Protein AF-A0A846CHJ7-F1 (afdb_monomer)

Radius of gyration: 26.55 Å; Cα contacts (8 Å, |Δi|>4): 164; chains: 1; bounding box: 57×26×70 Å

pLDDT: mean 85.43, std 15.68, range [28.12, 97.69]

Mean predicted aligned error: 9.64 Å

Nearest PDB structures (foldseek):
  6ph4-assembly1_A  TM=7.220E-01  e=1.007E-02  Brucella melitensis bv. 1 str. 16M
  8a6x-assembly1_B  TM=8.444E-01  e=8.402E-02  Pseudomonas putida KT2440
  9bkv-assembly1_B  TM=4.595E-01  e=1.614E-02  Escherichia coli
  5odn-assembly1_F  TM=4.147E-01  e=4.357E+00  Salinibacter ruber DSM 13855
  3pgz-assembly1_A  TM=2.611E-01  e=4.902E+00  Bartonella henselae

Structure (mmCIF, N/CA/C/O backbone):
data_AF-A0A846CHJ7-F1
#
_entry.id   AF-A0A846CHJ7-F1
#
loop_
_atom_site.group_PDB
_atom_site.id
_atom_site.type_symbol
_atom_site.label_atom_id
_atom_site.label_alt_id
_atom_site.label_comp_id
_atom_site.label_asym_id
_atom_site.label_entity_id
_atom_site.label_seq_id
_atom_site.pdbx_PDB_ins_code
_atom_site.Cartn_x
_atom_site.Cartn_y
_atom_site.Cartn_z
_atom_site.occupancy
_atom_site.B_iso_or_equiv
_atom_site.auth_seq_id
_atom_site.auth_comp_id
_atom_site.auth_asym_id
_atom_site.auth_atom_id
_atom_site.pdbx_PDB_model_num
ATOM 1 N N . MET A 1 1 ? 3.031 1.465 -30.088 1.00 33.47 1 MET A N 1
ATOM 2 C CA . MET A 1 1 ? 3.597 2.520 -29.227 1.00 33.47 1 MET A CA 1
ATOM 3 C C . MET A 1 1 ? 3.861 3.735 -30.107 1.00 33.47 1 MET A C 1
ATOM 5 O O . MET A 1 1 ? 4.580 3.593 -31.082 1.00 33.47 1 MET A O 1
ATOM 9 N N . VAL A 1 2 ? 3.220 4.880 -29.858 1.00 28.12 2 VAL A N 1
ATOM 10 C CA . VAL A 1 2 ? 3.661 6.166 -30.430 1.00 28.12 2 VAL A CA 1
ATOM 11 C C . VAL A 1 2 ? 4.169 6.960 -29.240 1.00 28.12 2 VAL A C 1
ATOM 13 O O . VAL A 1 2 ? 3.416 7.703 -28.617 1.00 28.12 2 VAL A O 1
ATOM 16 N N . ALA A 1 3 ? 5.419 6.705 -28.857 1.00 39.12 3 ALA A N 1
ATOM 17 C CA . ALA A 1 3 ? 6.129 7.616 -27.980 1.00 39.12 3 ALA A CA 1
ATOM 18 C C . ALA A 1 3 ? 6.282 8.916 -28.779 1.00 39.12 3 ALA A C 1
ATOM 20 O O . ALA A 1 3 ? 6.971 8.959 -29.798 1.00 39.12 3 ALA A O 1
ATOM 21 N N . ARG A 1 4 ? 5.533 9.954 -28.395 1.00 38.09 4 ARG A N 1
ATOM 22 C CA . ARG A 1 4 ? 5.823 11.318 -28.848 1.00 38.09 4 ARG A CA 1
ATOM 23 C C . ARG A 1 4 ? 7.272 11.578 -28.453 1.00 38.09 4 ARG A C 1
ATOM 25 O O . ARG A 1 4 ? 7.595 11.347 -27.295 1.00 38.09 4 ARG A O 1
ATOM 32 N N . SER A 1 5 ? 8.105 12.000 -29.404 1.00 41.41 5 SER A N 1
ATOM 33 C CA . SER A 1 5 ? 9.523 12.280 -29.183 1.00 41.41 5 SER A CA 1
ATOM 34 C C . SER A 1 5 ? 9.683 13.243 -28.008 1.00 41.41 5 SER A C 1
ATOM 36 O O . SER A 1 5 ? 9.498 14.452 -28.147 1.00 41.41 5 SER A O 1
ATOM 38 N N . GLN A 1 6 ? 9.969 12.697 -26.835 1.00 51.44 6 GLN A N 1
ATOM 39 C CA . GLN A 1 6 ? 10.635 13.445 -25.793 1.00 51.44 6 GLN A CA 1
ATOM 40 C C . GLN A 1 6 ? 12.069 13.586 -26.310 1.00 51.44 6 GLN A C 1
ATOM 42 O O . GLN A 1 6 ? 12.654 12.602 -26.759 1.00 51.44 6 GLN A O 1
ATOM 47 N N . GLU A 1 7 ? 12.582 14.809 -26.409 1.00 54.00 7 GLU A N 1
ATOM 48 C CA . GLU A 1 7 ? 13.978 15.021 -26.792 1.00 54.00 7 GLU A CA 1
ATOM 49 C C . GLU A 1 7 ? 14.840 14.421 -25.676 1.00 54.00 7 GLU A C 1
ATOM 51 O O . GLU A 1 7 ? 14.955 14.998 -24.599 1.00 54.00 7 GLU A O 1
ATOM 56 N N . PHE A 1 8 ? 15.361 13.214 -25.894 1.00 59.03 8 PHE A N 1
ATOM 57 C CA . PHE A 1 8 ? 16.238 12.549 -24.938 1.00 59.03 8 PHE A CA 1
ATOM 58 C C . PHE A 1 8 ? 17.612 13.214 -25.023 1.00 59.03 8 PHE A C 1
ATOM 60 O O . PHE A 1 8 ? 18.335 13.032 -26.005 1.00 59.03 8 PHE A O 1
ATOM 67 N N . ALA A 1 9 ? 17.964 14.019 -24.020 1.00 62.69 9 ALA A N 1
ATOM 68 C CA . ALA A 1 9 ? 19.308 14.568 -23.912 1.00 62.69 9 ALA A CA 1
ATOM 69 C C . ALA A 1 9 ? 20.303 13.434 -23.626 1.00 62.69 9 ALA A C 1
ATOM 71 O O . ALA A 1 9 ? 19.981 12.474 -22.927 1.00 62.69 9 ALA A O 1
ATOM 72 N N . VAL A 1 10 ? 21.507 13.522 -24.192 1.00 65.31 10 VAL A N 1
ATOM 73 C CA . VAL A 1 10 ? 22.574 12.526 -24.006 1.00 65.31 10 VAL A CA 1
ATOM 74 C C . VAL A 1 10 ? 23.000 12.470 -22.535 1.00 65.31 10 VAL A C 1
ATOM 76 O O . VAL A 1 10 ? 23.350 13.499 -21.959 1.00 65.31 10 VAL A O 1
ATOM 79 N N . GLY A 1 11 ? 23.043 11.267 -21.952 1.00 67.88 11 GLY A N 1
ATOM 80 C CA . GLY A 1 11 ? 23.532 11.029 -20.591 1.00 67.88 11 GLY A CA 1
ATOM 81 C C . GLY A 1 11 ? 22.480 11.167 -19.487 1.00 67.88 11 GLY A C 1
ATOM 82 O O . GLY A 1 11 ? 22.849 11.189 -18.313 1.00 67.88 11 GLY A O 1
ATOM 83 N N . GLU A 1 12 ? 21.195 11.255 -19.833 1.00 75.50 12 GLU A N 1
ATOM 84 C CA . GLU A 1 12 ? 20.106 11.284 -18.856 1.00 75.50 12 GLU A CA 1
ATOM 85 C C . GLU A 1 12 ? 19.531 9.883 -18.612 1.00 75.50 12 GLU A C 1
ATOM 87 O O . GLU A 1 12 ? 19.303 9.109 -19.545 1.00 75.50 12 GLU A O 1
ATOM 92 N N . ASN A 1 13 ? 19.271 9.581 -17.337 1.00 82.00 13 ASN A N 1
ATOM 93 C CA . ASN A 1 13 ? 18.447 8.443 -16.946 1.00 82.00 13 ASN A CA 1
ATOM 94 C C . ASN A 1 13 ? 16.978 8.837 -17.082 1.00 82.00 13 ASN A C 1
ATOM 96 O O . ASN A 1 13 ? 16.571 9.901 -16.608 1.00 82.00 13 ASN A O 1
ATOM 100 N N . PHE A 1 14 ? 16.174 7.953 -17.650 1.00 82.88 14 PHE A N 1
ATOM 101 C CA . PHE A 1 14 ? 14.733 8.110 -17.708 1.00 82.88 14 PHE A CA 1
ATOM 102 C C . PHE A 1 14 ? 14.047 6.843 -17.233 1.00 82.88 14 PHE A C 1
ATOM 104 O O . PHE A 1 14 ? 14.464 5.724 -17.511 1.00 82.88 14 PHE A O 1
ATOM 111 N N . GLU A 1 15 ? 12.978 7.058 -16.483 1.00 88.88 15 GLU A N 1
ATOM 112 C CA . GLU A 1 15 ? 12.138 6.011 -15.937 1.00 88.88 15 GLU A CA 1
ATOM 113 C C . GLU A 1 15 ? 10.721 6.265 -16.427 1.00 88.88 15 GLU A C 1
ATOM 115 O O . GLU A 1 15 ? 10.124 7.302 -16.118 1.00 88.88 15 GLU A O 1
ATOM 120 N N . ILE A 1 16 ? 10.193 5.346 -17.231 1.00 89.44 16 ILE A N 1
ATOM 121 C CA . ILE A 1 16 ? 8.878 5.507 -17.846 1.00 89.44 16 ILE A CA 1
ATOM 122 C C . ILE A 1 16 ? 8.022 4.294 -17.511 1.00 89.44 16 ILE A C 1
ATOM 124 O O . ILE A 1 16 ? 8.387 3.157 -17.791 1.00 89.44 16 ILE A O 1
ATOM 128 N N . GLU A 1 17 ? 6.842 4.547 -16.949 1.00 94.12 17 GLU A N 1
ATOM 129 C CA . GLU A 1 17 ? 5.779 3.549 -16.889 1.00 94.12 17 GLU A CA 1
ATOM 130 C C . GLU A 1 17 ? 4.792 3.777 -18.033 1.00 94.12 17 GLU A C 1
ATOM 132 O O . GLU A 1 17 ? 4.291 4.885 -18.244 1.00 94.12 17 GLU A O 1
ATOM 137 N N . TYR A 1 18 ? 4.479 2.723 -18.775 1.00 92.50 18 TYR A N 1
ATOM 138 C CA . TYR A 1 18 ? 3.566 2.796 -19.907 1.00 92.50 18 TYR A CA 1
ATOM 139 C C . TYR A 1 18 ? 2.803 1.485 -20.084 1.00 92.50 18 TYR A C 1
ATOM 141 O O . TYR A 1 18 ? 3.004 0.514 -19.358 1.00 92.50 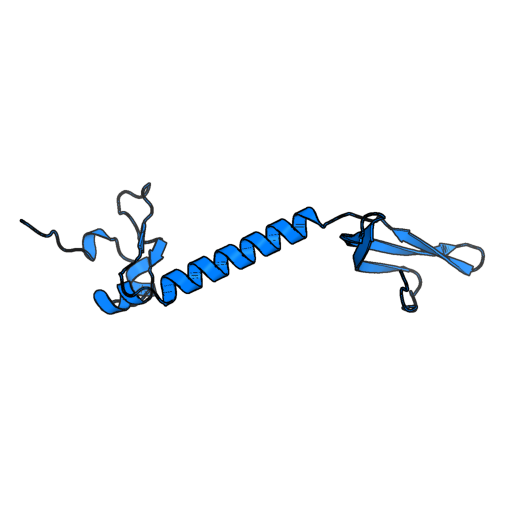18 TYR A O 1
ATOM 149 N N . ARG A 1 19 ? 1.859 1.463 -21.030 1.00 94.56 19 ARG A N 1
ATOM 150 C CA . ARG A 1 19 ? 1.044 0.278 -21.309 1.00 94.56 19 ARG A CA 1
ATOM 151 C C . ARG A 1 19 ? 1.265 -0.245 -22.716 1.00 94.56 19 ARG A C 1
ATOM 153 O O . ARG A 1 19 ? 1.186 0.514 -23.685 1.00 94.56 19 ARG A O 1
ATOM 160 N N . ILE A 1 20 ? 1.455 -1.555 -22.819 1.00 95.12 20 ILE A N 1
ATOM 161 C CA . ILE A 1 20 ? 1.499 -2.297 -24.080 1.00 95.12 20 ILE A CA 1
ATOM 162 C C . ILE A 1 20 ? 0.243 -3.157 -24.177 1.00 95.12 20 ILE A C 1
ATOM 164 O O . ILE A 1 20 ? -0.225 -3.710 -23.184 1.00 95.12 20 ILE A O 1
ATOM 168 N N . GLN A 1 21 ? -0.317 -3.251 -25.380 1.00 96.25 21 GLN A N 1
ATOM 169 C CA . GLN A 1 21 ? -1.400 -4.177 -25.674 1.00 96.25 21 GLN A CA 1
ATOM 170 C C . GLN A 1 21 ? -0.832 -5.438 -26.339 1.00 96.25 21 GLN A C 1
ATOM 172 O O . GLN A 1 21 ? -0.121 -5.326 -27.339 1.00 96.25 21 GLN A O 1
ATOM 177 N N . ASP A 1 22 ? -1.137 -6.616 -25.791 1.00 94.81 22 ASP A N 1
ATOM 178 C CA . ASP A 1 22 ? -0.734 -7.902 -26.371 1.00 94.81 22 ASP A CA 1
ATOM 179 C C . ASP A 1 22 ? -1.581 -8.282 -27.606 1.00 94.81 22 ASP A C 1
ATOM 181 O O . ASP A 1 22 ? -2.534 -7.595 -27.990 1.00 94.81 22 ASP A O 1
ATOM 185 N N . ALA A 1 23 ? -1.248 -9.411 -28.240 1.00 96.25 23 ALA A N 1
ATOM 186 C CA . ALA A 1 23 ? -1.976 -9.917 -29.405 1.00 96.25 23 ALA A CA 1
ATOM 187 C C . ALA A 1 23 ? -3.444 -10.286 -29.099 1.00 96.25 23 ALA A C 1
ATOM 189 O O . ALA A 1 23 ? -4.282 -10.294 -30.002 1.00 96.25 23 ALA A O 1
ATOM 190 N N . GLN A 1 24 ? -3.765 -10.578 -27.837 1.00 97.12 24 GLN A N 1
ATOM 191 C CA . GLN A 1 24 ? -5.106 -10.893 -27.345 1.00 97.12 24 GLN A CA 1
ATOM 192 C C . GLN A 1 24 ? -5.894 -9.644 -26.918 1.00 97.12 24 GLN A C 1
ATOM 194 O O . GLN A 1 24 ? -7.046 -9.769 -26.506 1.00 97.12 24 GLN A O 1
ATOM 199 N N . ARG A 1 25 ? -5.326 -8.443 -27.086 1.00 95.62 25 ARG A N 1
ATOM 200 C CA . ARG A 1 25 ? -5.883 -7.144 -26.678 1.00 95.62 25 ARG A CA 1
ATOM 201 C C . ARG A 1 25 ? -5.905 -6.888 -25.170 1.00 95.62 25 ARG A C 1
ATOM 203 O O . ARG A 1 25 ? -6.512 -5.892 -24.760 1.00 95.62 25 ARG A O 1
ATOM 210 N N . ASN A 1 26 ? -5.221 -7.692 -24.362 1.00 95.81 26 ASN A N 1
ATOM 211 C CA . ASN A 1 26 ? -5.024 -7.363 -22.953 1.00 95.81 26 ASN A CA 1
ATOM 212 C C . ASN A 1 26 ? -3.960 -6.283 -22.822 1.00 95.81 26 ASN A C 1
ATOM 214 O O . ASN A 1 26 ? -3.050 -6.173 -23.643 1.00 95.81 26 ASN A O 1
ATOM 218 N N . TRP A 1 27 ? -4.096 -5.475 -21.782 1.00 96.19 27 TRP A N 1
ATOM 219 C CA . TRP A 1 27 ? -3.149 -4.419 -21.493 1.00 96.19 27 TRP A CA 1
ATOM 220 C C . TRP A 1 27 ? -2.237 -4.818 -20.351 1.00 96.19 27 TRP A C 1
ATOM 222 O O . TRP A 1 27 ? -2.719 -5.196 -19.287 1.00 96.19 27 TRP A O 1
ATOM 232 N N . HIS A 1 28 ? -0.949 -4.617 -20.572 1.00 96.50 28 HIS A N 1
ATOM 233 C CA . HIS A 1 28 ? 0.113 -4.894 -19.623 1.00 96.50 28 HIS A CA 1
ATOM 234 C C . HIS A 1 28 ? 0.840 -3.596 -19.305 1.00 96.50 28 HIS A C 1
ATOM 236 O O . HIS A 1 28 ? 1.046 -2.760 -20.192 1.00 96.50 28 HIS A O 1
ATOM 242 N N . TRP A 1 29 ? 1.174 -3.403 -18.039 1.00 97.44 29 TRP A N 1
ATOM 243 C CA . TRP A 1 29 ? 1.998 -2.298 -17.586 1.00 97.44 29 TRP A CA 1
ATOM 244 C C . TRP A 1 29 ? 3.465 -2.674 -17.705 1.00 97.44 29 TRP A C 1
ATOM 246 O O . TRP A 1 29 ? 3.874 -3.730 -17.239 1.00 97.44 29 TRP A O 1
ATOM 256 N N . PHE A 1 30 ? 4.249 -1.771 -18.271 1.00 96.44 30 PHE A N 1
ATOM 257 C CA . PHE A 1 30 ? 5.692 -1.889 -18.373 1.00 96.44 30 PHE A CA 1
ATOM 258 C C . PHE A 1 30 ? 6.354 -0.721 -17.661 1.00 96.44 30 PHE A C 1
ATOM 260 O O . PHE A 1 30 ? 5.846 0.401 -17.698 1.00 96.44 30 PHE A O 1
ATOM 267 N N . TYR A 1 31 ? 7.469 -1.011 -17.006 1.00 95.38 31 TYR A N 1
ATOM 268 C CA . TYR A 1 31 ? 8.407 -0.046 -16.461 1.00 95.38 31 TYR A CA 1
ATOM 269 C C . TYR A 1 31 ? 9.720 -0.191 -17.216 1.00 95.38 31 TYR A C 1
ATOM 271 O O . TYR A 1 31 ? 10.287 -1.283 -17.258 1.00 95.38 31 TYR A O 1
ATOM 279 N N . ASP A 1 32 ? 10.176 0.910 -17.793 1.00 94.44 32 ASP A N 1
ATOM 280 C CA . ASP A 1 32 ? 11.424 0.989 -18.535 1.00 94.44 32 ASP A CA 1
ATOM 281 C C . ASP A 1 32 ? 12.362 1.994 -17.853 1.00 94.44 32 ASP A C 1
ATOM 283 O O . ASP A 1 32 ? 12.165 3.210 -17.984 1.00 94.44 32 ASP A O 1
ATOM 287 N N . PRO A 1 33 ? 13.341 1.503 -17.070 1.00 92.62 33 PRO A N 1
ATOM 288 C CA . PRO A 1 33 ? 14.505 2.269 -16.681 1.00 92.62 33 PRO A CA 1
ATOM 289 C C . PRO A 1 33 ? 15.532 2.213 -17.815 1.00 92.62 33 PRO A C 1
ATOM 291 O O . PRO A 1 33 ? 16.098 1.160 -18.123 1.00 92.62 33 PRO A O 1
ATOM 294 N N . SER A 1 34 ? 15.802 3.370 -18.398 1.00 90.94 34 SER A N 1
ATOM 295 C CA . SER A 1 34 ? 16.641 3.514 -19.577 1.00 90.94 34 SER A CA 1
ATOM 296 C C . SER A 1 34 ? 17.654 4.646 -19.420 1.00 90.94 34 SER A C 1
ATOM 298 O O . SER A 1 34 ? 17.451 5.601 -18.666 1.00 90.94 34 SER A O 1
ATOM 300 N N . ILE A 1 35 ? 18.757 4.550 -20.15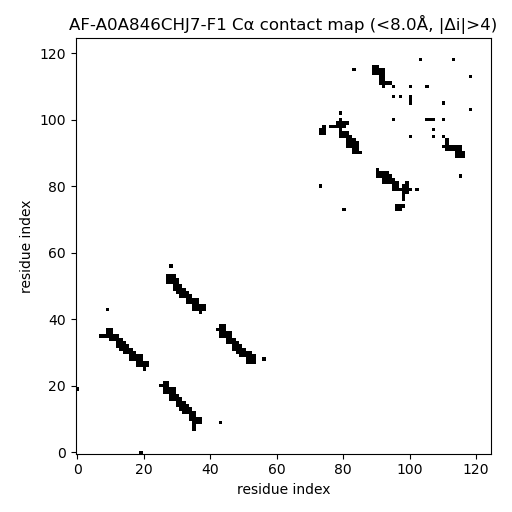9 1.00 89.25 35 ILE A N 1
ATOM 301 C CA . ILE A 1 35 ? 19.779 5.592 -20.273 1.00 89.25 35 ILE A CA 1
ATOM 302 C C . ILE A 1 35 ? 20.059 5.895 -21.743 1.00 89.25 35 ILE A C 1
ATOM 304 O O . ILE A 1 35 ? 20.156 4.991 -22.577 1.00 89.25 35 ILE A O 1
ATOM 308 N N . SER A 1 36 ? 20.217 7.177 -22.068 1.00 87.50 36 SER A N 1
ATOM 309 C CA . SER A 1 36 ? 20.693 7.606 -23.382 1.00 87.50 36 SER A CA 1
ATOM 310 C C . SER A 1 36 ? 22.224 7.639 -23.404 1.00 87.50 36 SER A C 1
ATOM 312 O O . SER A 1 36 ? 22.875 8.212 -22.525 1.00 87.50 36 SER A O 1
ATOM 314 N N . ARG A 1 37 ? 22.832 7.052 -24.435 1.00 83.56 37 ARG A N 1
ATOM 315 C CA . ARG A 1 37 ? 24.277 7.128 -24.685 1.00 83.56 37 ARG A CA 1
ATOM 316 C C . ARG A 1 37 ? 24.524 7.613 -26.106 1.00 83.56 37 ARG A C 1
ATOM 318 O O . ARG A 1 37 ? 23.905 7.118 -27.038 1.00 83.56 37 ARG A O 1
ATOM 325 N N . GLN A 1 38 ? 25.453 8.549 -26.267 1.00 84.06 38 GLN A N 1
ATOM 326 C CA . GLN A 1 38 ? 25.958 8.942 -27.580 1.00 84.06 38 GLN A CA 1
ATOM 327 C C . GLN A 1 38 ? 27.115 8.026 -27.988 1.00 84.06 38 GLN A C 1
ATOM 329 O O . GLN A 1 38 ? 28.004 7.740 -27.179 1.00 84.06 38 GLN A O 1
ATOM 334 N N . LEU A 1 39 ? 27.075 7.547 -29.225 1.00 82.19 39 LEU A N 1
ATOM 335 C CA . LEU A 1 39 ? 28.120 6.764 -29.870 1.00 82.19 39 LEU A CA 1
ATOM 336 C C . LEU A 1 39 ? 29.163 7.677 -30.536 1.00 82.19 39 LEU A C 1
ATOM 338 O O . LEU A 1 39 ? 29.015 8.898 -30.582 1.00 82.19 39 LEU A O 1
ATOM 342 N N . GLU A 1 40 ? 30.253 7.081 -31.027 1.00 82.94 40 GLU A N 1
ATOM 343 C CA . GLU A 1 40 ? 31.378 7.811 -31.640 1.00 82.94 40 GLU A CA 1
ATOM 344 C C . GLU A 1 40 ? 30.999 8.578 -32.924 1.00 82.94 40 GLU A C 1
ATOM 346 O O . GLU A 1 40 ? 31.719 9.489 -33.325 1.00 82.94 40 GLU A O 1
ATOM 351 N N . ASP A 1 41 ? 29.884 8.229 -33.562 1.00 85.12 41 ASP A N 1
ATOM 352 C CA . ASP A 1 41 ? 29.370 8.787 -34.818 1.00 85.12 41 ASP A CA 1
ATOM 353 C C . ASP A 1 41 ? 28.208 9.782 -34.628 1.00 85.12 41 ASP A C 1
ATOM 355 O O . ASP A 1 41 ? 27.460 10.048 -35.569 1.00 85.12 41 ASP A O 1
ATOM 359 N N . ASP A 1 42 ? 28.071 10.347 -33.424 1.00 80.31 42 ASP A N 1
ATOM 360 C CA . ASP A 1 42 ? 26.967 11.220 -33.001 1.00 80.31 42 ASP A CA 1
ATOM 361 C C . ASP A 1 42 ? 25.577 10.544 -32.968 1.00 80.31 42 ASP A C 1
ATOM 363 O O . ASP A 1 42 ? 24.569 11.218 -32.734 1.00 80.31 42 ASP A O 1
ATOM 367 N N . GLU A 1 43 ? 25.487 9.218 -33.129 1.00 84.12 43 GLU A N 1
ATOM 368 C CA . GLU A 1 43 ? 24.237 8.477 -32.941 1.00 84.12 43 GLU A CA 1
AT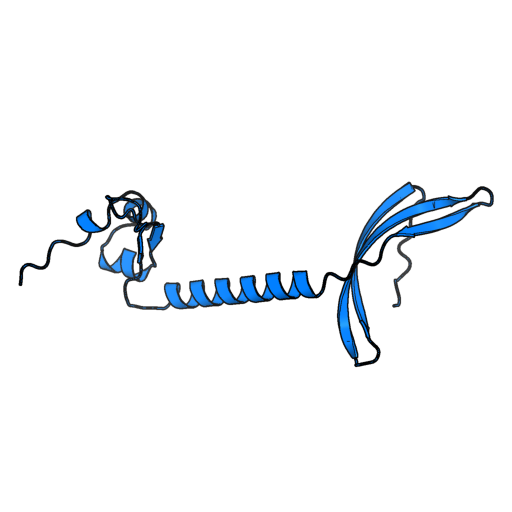OM 369 C C . GLU A 1 43 ? 23.880 8.378 -31.447 1.00 84.12 43 GLU A C 1
ATOM 371 O O . GLU A 1 43 ? 24.724 8.079 -30.604 1.00 84.12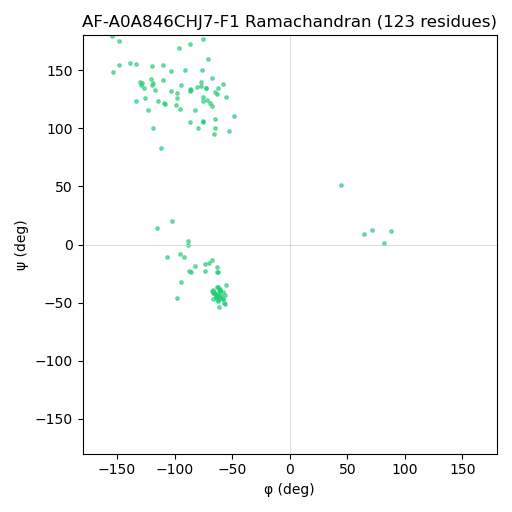 43 GLU A O 1
ATOM 376 N N . ILE A 1 44 ? 22.614 8.621 -31.095 1.00 82.44 44 ILE A N 1
ATOM 377 C CA . ILE A 1 44 ? 22.112 8.431 -29.728 1.00 82.44 44 ILE A CA 1
ATOM 378 C C . ILE A 1 44 ? 21.404 7.083 -29.661 1.00 82.44 44 ILE A C 1
ATOM 380 O O . ILE A 1 44 ? 20.398 6.873 -30.339 1.00 82.44 44 ILE A O 1
ATOM 384 N N . ILE A 1 45 ? 21.889 6.199 -28.793 1.00 85.25 45 ILE A N 1
ATOM 385 C CA . ILE A 1 45 ? 21.226 4.942 -28.453 1.00 85.25 45 ILE A CA 1
ATOM 386 C C . ILE A 1 45 ? 20.536 5.042 -27.095 1.00 85.25 45 ILE A C 1
ATOM 388 O O . ILE A 1 45 ? 20.989 5.751 -26.194 1.00 85.25 45 ILE A O 1
ATOM 392 N N . ILE A 1 46 ? 19.442 4.300 -26.956 1.00 86.25 46 ILE A N 1
ATOM 393 C CA . ILE A 1 46 ? 18.738 4.092 -25.693 1.00 86.25 46 ILE A CA 1
ATOM 394 C C . ILE A 1 46 ? 19.002 2.655 -25.255 1.00 86.25 46 ILE A C 1
ATOM 396 O O . ILE A 1 46 ? 18.694 1.716 -25.989 1.00 86.25 46 ILE A O 1
ATOM 400 N N . GLU A 1 47 ? 19.585 2.490 -24.072 1.00 88.88 47 GLU A N 1
ATOM 401 C CA . GLU A 1 47 ? 19.768 1.191 -23.431 1.00 88.88 47 GLU A CA 1
ATOM 402 C C . GLU A 1 47 ? 18.834 1.100 -22.225 1.00 88.88 47 GLU A C 1
ATOM 404 O O . GLU A 1 47 ? 18.923 1.923 -21.315 1.00 88.88 47 GLU A O 1
ATOM 409 N N . GLY A 1 48 ? 17.963 0.092 -22.221 1.00 89.88 48 GLY A N 1
ATOM 410 C CA . GLY A 1 48 ? 16.917 -0.070 -21.217 1.00 89.88 48 GLY A CA 1
ATOM 411 C C . GLY A 1 48 ? 16.471 -1.506 -21.026 1.00 89.88 48 GLY A C 1
ATOM 412 O O . GLY A 1 48 ? 16.960 -2.425 -21.693 1.00 89.88 48 GLY A O 1
ATOM 413 N N . LEU A 1 49 ? 15.523 -1.690 -20.111 1.00 92.56 49 LEU A N 1
ATOM 414 C CA . LEU A 1 49 ? 14.873 -2.971 -19.867 1.00 92.56 49 LEU A CA 1
ATOM 415 C C . LEU A 1 49 ? 13.363 -2.783 -19.789 1.00 92.56 49 LEU A C 1
ATOM 417 O O . LEU A 1 49 ? 12.869 -2.111 -18.896 1.00 92.56 49 LEU A O 1
ATOM 421 N N . ASP A 1 50 ? 12.625 -3.499 -20.627 1.00 93.69 50 ASP A N 1
ATOM 422 C CA . ASP A 1 50 ? 11.173 -3.564 -20.500 1.00 93.69 50 ASP A CA 1
ATOM 423 C C . ASP A 1 50 ? 10.782 -4.560 -19.401 1.00 93.6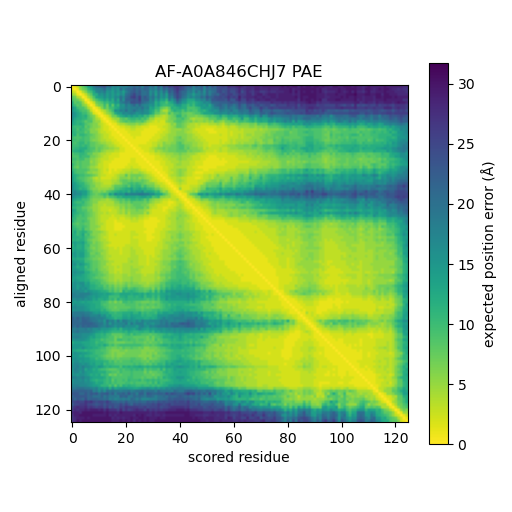9 50 ASP A C 1
ATOM 425 O O . ASP A 1 50 ? 10.770 -5.778 -19.605 1.00 93.69 50 ASP A O 1
ATOM 429 N N . ILE A 1 51 ? 10.463 -4.045 -18.213 1.00 96.25 51 ILE A N 1
ATOM 430 C CA . ILE A 1 51 ? 10.011 -4.848 -17.073 1.00 96.25 51 ILE A CA 1
ATOM 431 C C . ILE A 1 51 ? 8.484 -4.856 -17.053 1.00 96.25 51 ILE A C 1
ATOM 433 O O . ILE A 1 51 ? 7.862 -3.818 -16.838 1.00 96.25 51 ILE A O 1
ATOM 437 N N . ASP A 1 52 ? 7.869 -6.027 -17.220 1.00 97.06 52 ASP A N 1
ATOM 438 C CA . ASP A 1 52 ? 6.430 -6.183 -16.992 1.00 97.06 52 ASP A CA 1
ATOM 439 C C . ASP A 1 52 ? 6.122 -6.020 -15.492 1.00 97.06 52 ASP A C 1
ATOM 441 O O . ASP A 1 52 ? 6.619 -6.763 -14.643 1.00 97.06 52 ASP A O 1
ATOM 445 N N . ILE A 1 53 ? 5.311 -5.017 -15.162 1.00 97.44 53 ILE A N 1
ATOM 446 C CA . ILE A 1 53 ? 4.874 -4.681 -13.801 1.00 97.44 53 ILE A CA 1
ATOM 447 C C . ILE A 1 53 ? 3.358 -4.867 -13.626 1.00 97.44 53 ILE A C 1
ATOM 449 O O . ILE A 1 53 ? 2.779 -4.361 -12.659 1.00 97.44 53 ILE A O 1
ATOM 453 N N . THR A 1 54 ? 2.689 -5.557 -14.553 1.00 97.50 54 THR A N 1
ATOM 454 C CA . THR A 1 54 ? 1.227 -5.729 -14.559 1.00 97.50 54 THR A CA 1
ATOM 455 C C . THR A 1 54 ? 0.734 -6.386 -13.279 1.00 97.50 54 THR A C 1
ATOM 457 O O . THR A 1 54 ? -0.192 -5.881 -12.644 1.00 97.50 54 THR A O 1
ATOM 460 N N . GLU A 1 55 ? 1.391 -7.468 -12.857 1.00 97.69 55 GLU A N 1
ATOM 461 C CA . GLU A 1 55 ? 1.051 -8.180 -11.623 1.00 97.69 55 GLU A CA 1
ATOM 462 C C . GLU A 1 55 ? 1.188 -7.269 -10.396 1.00 97.69 55 GLU A C 1
ATOM 464 O O . GLU A 1 55 ? 0.263 -7.179 -9.587 1.00 97.69 55 GLU A O 1
ATOM 469 N N . ARG A 1 56 ? 2.294 -6.514 -10.300 1.00 97.62 56 ARG A N 1
ATOM 470 C CA . ARG A 1 56 ? 2.525 -5.553 -9.209 1.00 97.62 56 ARG A CA 1
ATOM 471 C C . ARG A 1 56 ? 1.395 -4.527 -9.130 1.00 97.62 56 ARG A C 1
ATOM 473 O O . ARG A 1 56 ? 0.813 -4.344 -8.064 1.00 97.62 56 ARG A O 1
ATOM 480 N N . LYS A 1 57 ? 1.052 -3.896 -10.259 1.00 97.06 57 LYS A N 1
ATOM 481 C CA . LYS A 1 57 ? -0.022 -2.892 -10.331 1.00 97.06 57 LYS A CA 1
ATOM 482 C C . LYS A 1 57 ? -1.382 -3.479 -9.954 1.00 97.06 57 LYS A C 1
ATOM 484 O O . LYS A 1 57 ? -2.149 -2.815 -9.265 1.00 97.06 57 LYS A O 1
ATOM 489 N N . GLN A 1 58 ? -1.682 -4.714 -10.361 1.00 96.75 58 GLN A N 1
ATOM 490 C CA . GLN A 1 58 ? -2.950 -5.361 -10.013 1.00 96.75 58 GLN A CA 1
ATOM 491 C C . GLN A 1 58 ? -3.044 -5.670 -8.514 1.00 96.75 58 GLN A C 1
ATOM 493 O O . GLN A 1 58 ? -4.101 -5.474 -7.916 1.00 96.75 58 GLN A O 1
ATOM 498 N N . ILE A 1 59 ? -1.953 -6.125 -7.891 1.00 97.38 59 ILE A N 1
ATOM 499 C CA . ILE A 1 59 ? -1.897 -6.363 -6.441 1.00 97.38 59 ILE A CA 1
ATOM 500 C C . ILE A 1 59 ? -2.074 -5.046 -5.675 1.00 97.38 59 ILE A C 1
ATOM 502 O O . ILE A 1 59 ? -2.864 -4.991 -4.732 1.00 97.38 59 ILE A O 1
ATOM 506 N N . GLU A 1 60 ? -1.371 -3.987 -6.083 1.00 97.00 60 GLU A N 1
ATOM 507 C CA . GLU A 1 60 ? -1.488 -2.653 -5.481 1.00 97.00 60 GLU A CA 1
ATOM 508 C C . GLU A 1 60 ? -2.916 -2.107 -5.582 1.00 97.00 60 GLU A C 1
ATOM 510 O O . GLU A 1 60 ? -3.453 -1.601 -4.595 1.00 97.00 60 GLU A O 1
ATOM 515 N N . GLU A 1 61 ? -3.551 -2.254 -6.745 1.00 96.69 61 GLU A N 1
ATOM 516 C CA . GLU A 1 61 ? -4.919 -1.796 -6.970 1.00 96.69 61 GLU A CA 1
ATOM 517 C C . GLU A 1 61 ? -5.930 -2.592 -6.143 1.00 96.69 61 GLU A C 1
ATOM 519 O O . GLU A 1 61 ? -6.733 -1.999 -5.424 1.00 96.69 61 GLU A O 1
ATOM 524 N N . ASN A 1 62 ? -5.835 -3.924 -6.143 1.00 96.94 62 ASN A N 1
ATOM 525 C CA . ASN A 1 62 ? -6.696 -4.775 -5.320 1.00 96.94 62 ASN A CA 1
ATOM 526 C C . ASN A 1 62 ? -6.561 -4.430 -3.829 1.00 96.94 62 ASN A C 1
ATOM 528 O O . ASN A 1 62 ? -7.555 -4.381 -3.102 1.00 96.94 62 ASN A O 1
ATOM 532 N N . LEU A 1 63 ? -5.338 -4.162 -3.358 1.00 97.62 63 LEU A N 1
ATOM 533 C CA . LEU A 1 63 ? -5.093 -3.737 -1.981 1.00 97.62 63 LEU A CA 1
ATOM 534 C C . LEU A 1 63 ? -5.713 -2.363 -1.699 1.00 97.62 63 LEU A C 1
ATOM 536 O O . LEU A 1 63 ? -6.287 -2.155 -0.627 1.00 97.62 63 LEU A O 1
ATOM 540 N N . ARG A 1 64 ? -5.599 -1.420 -2.639 1.00 97.00 64 ARG A N 1
ATOM 541 C CA . ARG A 1 64 ? -6.189 -0.081 -2.534 1.00 97.00 64 ARG A CA 1
ATOM 542 C C . ARG A 1 64 ? -7.711 -0.160 -2.453 1.00 97.00 64 ARG A C 1
ATOM 544 O O . ARG A 1 64 ? -8.293 0.451 -1.559 1.00 97.00 64 ARG A O 1
ATOM 551 N N . GLU A 1 65 ? -8.340 -0.929 -3.335 1.00 97.69 65 GLU A N 1
ATOM 552 C CA . GLU A 1 65 ? -9.789 -1.147 -3.354 1.00 97.69 65 GLU A CA 1
ATOM 553 C C . GLU A 1 65 ? -10.274 -1.830 -2.071 1.00 97.69 65 GLU A C 1
ATOM 555 O O . GLU A 1 65 ? -11.224 -1.360 -1.446 1.00 97.69 65 GLU A O 1
ATOM 560 N N . ALA A 1 66 ? -9.581 -2.876 -1.610 1.00 97.25 66 ALA A N 1
ATOM 561 C CA . ALA A 1 66 ? -9.919 -3.564 -0.366 1.00 97.25 66 ALA A CA 1
ATOM 562 C C . ALA A 1 66 ? -9.828 -2.633 0.855 1.00 97.25 66 ALA A C 1
ATOM 564 O O . ALA A 1 66 ? -10.733 -2.625 1.691 1.00 97.25 66 ALA A O 1
ATOM 565 N N . LYS A 1 67 ? -8.779 -1.801 0.944 1.00 96.38 67 LYS A N 1
ATOM 566 C CA . LYS A 1 67 ? -8.635 -0.799 2.016 1.00 96.38 67 LYS A CA 1
ATOM 567 C C . LYS A 1 67 ? -9.750 0.242 1.979 1.00 96.38 67 LYS A C 1
ATOM 569 O O . LYS A 1 67 ? -10.301 0.573 3.025 1.00 96.38 67 LYS A O 1
ATOM 574 N N . GLN A 1 68 ? -10.097 0.742 0.794 1.00 96.69 68 GLN A N 1
ATOM 575 C CA . GLN A 1 68 ? -11.185 1.709 0.634 1.00 96.69 68 GLN A CA 1
ATOM 576 C C . GLN A 1 68 ? -12.535 1.111 1.023 1.00 96.69 68 GLN A C 1
ATOM 578 O O . GLN A 1 68 ? -13.314 1.764 1.718 1.00 96.69 68 GLN A O 1
ATOM 583 N N . LEU A 1 69 ? -12.800 -0.135 0.626 1.00 96.31 69 LEU A N 1
ATOM 584 C CA . LEU A 1 69 ? -14.011 -0.848 1.012 1.00 96.31 69 LEU A CA 1
ATOM 585 C C . LEU A 1 69 ? -14.076 -1.040 2.532 1.00 96.31 69 LEU A C 1
ATOM 587 O O . LEU A 1 69 ? -15.088 -0.697 3.136 1.00 96.31 69 LEU A O 1
ATOM 591 N N . TYR A 1 70 ? -12.992 -1.513 3.151 1.00 94.81 70 TYR A N 1
ATOM 592 C CA . TYR A 1 70 ? -12.896 -1.686 4.602 1.00 94.81 70 TYR A CA 1
ATOM 593 C C . TYR A 1 70 ? -13.172 -0.379 5.357 1.00 94.81 70 TYR A C 1
ATOM 595 O O . TYR A 1 70 ? -14.052 -0.337 6.214 1.00 94.81 70 TYR A O 1
ATOM 603 N N . GLN A 1 71 ? -12.500 0.714 4.980 1.00 92.12 71 GLN A N 1
ATOM 604 C CA . GLN A 1 71 ? -12.724 2.035 5.577 1.00 92.12 71 GLN A CA 1
ATOM 605 C C . GLN A 1 71 ? -14.161 2.523 5.375 1.00 92.12 71 GLN A C 1
ATOM 607 O O . GLN A 1 71 ? -14.759 3.086 6.288 1.00 92.12 71 GLN A O 1
ATOM 612 N N . THR A 1 72 ? -14.735 2.296 4.192 1.00 94.31 72 THR A N 1
ATOM 613 C CA . THR A 1 72 ? -16.119 2.684 3.897 1.00 94.31 72 THR A CA 1
ATOM 614 C C . THR A 1 72 ? -17.100 1.927 4.785 1.00 94.31 72 THR A C 1
ATOM 616 O O . THR A 1 72 ? -18.013 2.545 5.327 1.00 94.31 72 THR A O 1
ATOM 619 N N . ILE A 1 73 ? -16.911 0.618 4.967 1.00 94.06 73 ILE A N 1
ATOM 620 C CA . ILE A 1 73 ? -17.750 -0.200 5.848 1.00 94.06 73 ILE A CA 1
ATOM 621 C C . ILE A 1 73 ? -17.644 0.312 7.285 1.00 94.06 73 ILE A C 1
ATOM 623 O O . ILE A 1 73 ? -18.660 0.662 7.877 1.00 94.06 73 ILE A O 1
ATOM 627 N N . LEU A 1 74 ? -16.428 0.435 7.826 1.00 93.00 74 LEU A N 1
ATOM 628 C CA . LEU A 1 74 ? -16.241 0.857 9.215 1.00 93.00 74 LEU A CA 1
ATOM 629 C C . LEU A 1 74 ? -16.798 2.254 9.503 1.00 93.00 74 LEU A C 1
ATOM 631 O O . LEU A 1 74 ? -17.382 2.459 10.563 1.00 93.00 74 LEU A O 1
ATOM 635 N N . ASN A 1 75 ? -16.655 3.194 8.566 1.00 88.06 75 ASN A N 1
ATOM 636 C CA . ASN A 1 75 ? -17.130 4.568 8.741 1.00 88.06 75 ASN A CA 1
ATOM 637 C C . ASN A 1 75 ? -18.655 4.715 8.642 1.00 88.06 75 ASN A C 1
ATOM 639 O O . ASN A 1 75 ? -19.182 5.707 9.135 1.00 88.06 75 ASN A O 1
ATOM 643 N N . ASN A 1 76 ? -19.353 3.787 7.976 1.00 90.81 76 ASN A N 1
ATOM 644 C CA . ASN A 1 76 ? -20.806 3.870 7.769 1.00 90.81 76 ASN A CA 1
ATOM 645 C C . ASN A 1 76 ? -21.608 2.879 8.626 1.00 90.81 76 ASN A C 1
ATOM 647 O O . ASN A 1 76 ? -22.834 2.976 8.681 1.00 90.81 76 ASN A O 1
ATOM 651 N N . THR A 1 77 ? -20.951 1.920 9.274 1.00 93.06 77 THR A N 1
ATOM 652 C CA . THR A 1 77 ? -21.599 0.998 10.210 1.00 93.06 77 THR A CA 1
ATOM 653 C C . THR A 1 77 ? -21.962 1.722 11.506 1.00 93.06 77 THR A C 1
ATOM 655 O O . THR A 1 77 ? -21.152 2.456 12.060 1.00 93.06 77 THR A O 1
ATOM 658 N N . LEU A 1 78 ? -23.185 1.487 11.993 1.00 91.50 78 LEU A N 1
ATOM 659 C CA . LEU A 1 78 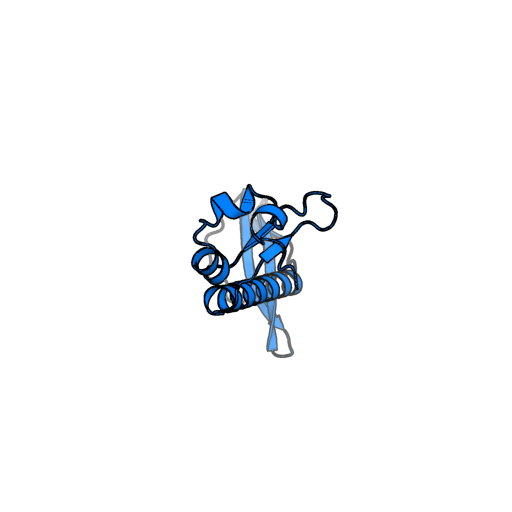? -23.689 2.031 13.262 1.00 91.50 78 LEU A CA 1
ATOM 660 C C . LEU A 1 78 ? -23.246 1.215 14.486 1.00 91.50 78 LEU A C 1
ATOM 662 O O . LEU A 1 78 ? -23.328 1.697 15.609 1.00 91.50 78 LEU A O 1
ATOM 666 N N . GLU A 1 79 ? -22.819 -0.028 14.277 1.00 93.38 79 GLU A N 1
ATOM 667 C CA . GLU A 1 79 ? -22.272 -0.879 15.331 1.00 93.38 79 GLU A CA 1
ATOM 668 C 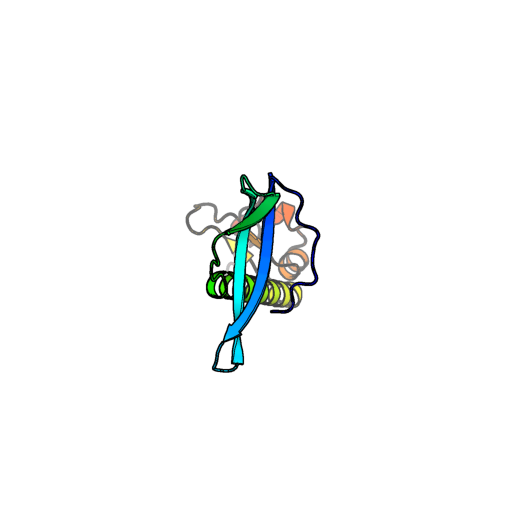C . GLU A 1 79 ? -20.830 -0.473 15.655 1.00 93.38 79 GLU A C 1
ATOM 670 O O . GLU A 1 79 ? -20.023 -0.176 14.765 1.00 93.38 79 GLU A O 1
ATOM 675 N N . GLY A 1 80 ? -20.500 -0.477 16.944 1.00 93.19 80 GLY A N 1
ATOM 676 C CA . GLY A 1 80 ? -19.130 -0.296 17.394 1.00 93.19 80 GLY A CA 1
ATOM 677 C C . GLY A 1 80 ? -18.235 -1.429 16.892 1.00 93.19 80 GLY A C 1
ATOM 678 O O . GLY A 1 80 ? -18.596 -2.600 16.963 1.00 93.19 80 GLY A O 1
ATOM 679 N N . PHE A 1 81 ? -17.063 -1.072 16.379 1.00 93.38 81 PHE A N 1
ATOM 680 C CA . PHE A 1 81 ? -16.038 -2.003 15.929 1.00 93.38 81 PHE A CA 1
ATOM 681 C C . PHE A 1 81 ? -14.700 -1.633 16.551 1.00 93.38 81 PHE A C 1
ATOM 683 O O . PHE A 1 81 ? -14.322 -0.459 16.559 1.00 93.38 81 PHE A O 1
ATOM 690 N N . TRP A 1 82 ? -13.965 -2.643 17.004 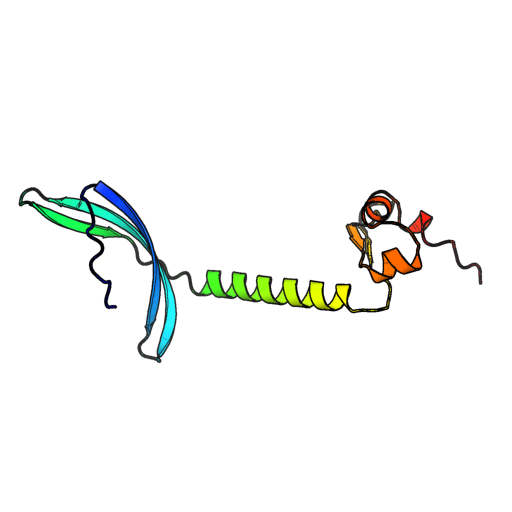1.00 92.50 82 TRP A N 1
ATOM 691 C CA . TRP A 1 82 ? -12.599 -2.500 17.481 1.00 92.50 82 TRP A CA 1
ATOM 692 C C . TRP A 1 82 ? -11.774 -3.759 17.204 1.00 92.50 82 TRP A C 1
ATOM 694 O O . TRP A 1 82 ? -12.299 -4.868 17.098 1.00 92.50 82 TRP A O 1
ATOM 704 N N . ILE A 1 83 ? -10.460 -3.579 17.096 1.00 92.19 83 ILE A N 1
ATOM 705 C CA . ILE A 1 83 ? -9.465 -4.650 17.009 1.00 92.19 83 ILE A CA 1
ATOM 706 C C . ILE A 1 83 ? -8.530 -4.498 18.199 1.00 92.19 83 ILE A C 1
ATOM 708 O O . ILE A 1 83 ? -8.099 -3.389 18.499 1.00 92.19 83 ILE A O 1
ATOM 712 N N . VAL A 1 84 ? -8.185 -5.609 18.842 1.00 92.50 84 VAL A N 1
ATOM 713 C CA . VAL A 1 84 ? -7.219 -5.655 19.946 1.00 92.50 84 VAL A CA 1
ATOM 714 C C . VAL A 1 84 ? -6.037 -6.549 19.602 1.00 92.50 84 VAL A C 1
ATOM 716 O O . VAL A 1 84 ? -6.171 -7.491 18.814 1.00 92.50 84 VAL A O 1
ATOM 719 N N . ASP A 1 85 ? -4.885 -6.290 20.214 1.00 91.19 85 ASP A N 1
ATOM 720 C CA . ASP A 1 85 ? -3.769 -7.230 20.179 1.00 91.19 85 ASP A CA 1
ATOM 721 C C . ASP A 1 85 ? -4.050 -8.404 21.125 1.00 91.19 85 ASP A C 1
ATOM 723 O O . ASP A 1 85 ? -3.957 -8.288 22.344 1.00 91.19 85 ASP A O 1
ATOM 727 N N . ALA A 1 86 ? -4.381 -9.563 20.554 1.00 86.06 86 ALA A N 1
ATOM 728 C CA . ALA A 1 86 ? -4.649 -10.777 21.321 1.00 86.06 86 ALA A CA 1
ATOM 729 C C . ALA A 1 86 ? -3.396 -11.389 21.981 1.00 86.06 86 ALA A C 1
ATOM 731 O O . ALA A 1 86 ? -3.524 -12.260 22.843 1.00 86.06 86 ALA A O 1
ATOM 732 N N . GLN A 1 87 ? -2.188 -10.997 21.560 1.00 87.62 87 GLN A N 1
ATOM 733 C CA . GLN A 1 87 ? -0.935 -11.448 22.177 1.00 87.62 87 GLN A CA 1
ATOM 734 C C . GLN A 1 87 ? -0.551 -10.585 23.379 1.00 87.62 87 GLN A C 1
ATOM 736 O O . GLN A 1 87 ? 0.166 -11.050 24.272 1.00 87.62 87 GLN A O 1
ATOM 741 N N . ASP A 1 88 ? -1.041 -9.349 23.425 1.00 83.75 88 ASP A N 1
ATOM 742 C CA . ASP A 1 88 ? -0.918 -8.497 24.590 1.00 83.75 88 ASP A CA 1
ATOM 743 C C . ASP A 1 88 ? -1.897 -8.951 25.680 1.00 83.75 88 ASP A C 1
ATOM 745 O O . ASP A 1 88 ? -3.107 -9.051 25.486 1.00 83.75 88 ASP A O 1
ATOM 749 N N . LYS A 1 89 ? -1.369 -9.181 26.884 1.00 79.62 89 LYS A N 1
ATOM 750 C CA . LYS A 1 89 ? -2.182 -9.533 28.056 1.00 79.62 89 LYS A CA 1
ATOM 751 C C . LYS A 1 89 ? -3.157 -8.428 28.444 1.00 79.62 89 LYS A C 1
ATOM 753 O O . LYS A 1 89 ? -4.139 -8.720 29.120 1.00 79.62 89 LYS A O 1
ATOM 758 N N . SER A 1 90 ? -2.861 -7.186 28.069 1.00 76.88 90 SER A N 1
ATOM 759 C CA . SER A 1 90 ? -3.746 -6.052 28.294 1.00 76.88 90 SER A CA 1
ATOM 760 C C . SER A 1 90 ? -4.754 -5.839 27.165 1.00 76.88 90 SER A C 1
ATOM 762 O O . SER A 1 90 ? -5.566 -4.934 27.280 1.00 76.88 90 SER A O 1
ATOM 764 N N . ALA A 1 91 ? -4.753 -6.660 26.104 1.00 85.56 91 ALA A N 1
ATOM 765 C CA . ALA A 1 91 ? -5.665 -6.520 24.965 1.00 85.56 91 ALA A CA 1
ATOM 766 C C . ALA A 1 91 ? -5.784 -5.054 24.506 1.00 85.56 91 ALA A C 1
ATOM 768 O O . ALA A 1 91 ? -6.878 -4.483 24.440 1.00 85.56 91 ALA A O 1
ATOM 769 N N . SER A 1 92 ? -4.627 -4.425 24.282 1.00 88.44 92 SER A N 1
ATOM 770 C CA . SER A 1 92 ? -4.546 -3.041 23.822 1.00 88.44 92 SER A CA 1
ATOM 771 C C . SER A 1 92 ? -5.291 -2.877 22.502 1.00 88.44 92 SER A C 1
ATOM 773 O O . SER A 1 92 ? -5.232 -3.735 21.616 1.00 88.44 92 SER A O 1
ATOM 775 N N . ILE A 1 93 ? -6.035 -1.780 22.392 1.00 91.94 93 ILE A N 1
ATOM 776 C CA . ILE A 1 93 ? -6.841 -1.486 21.213 1.00 91.94 93 ILE A CA 1
ATOM 777 C C . ILE A 1 93 ? -5.910 -1.018 20.088 1.00 91.94 93 ILE A C 1
ATOM 779 O O . ILE A 1 93 ? -5.156 -0.061 20.234 1.00 91.94 93 ILE A O 1
ATOM 783 N N . LEU A 1 94 ? -5.970 -1.702 18.949 1.00 92.00 94 LEU A N 1
ATOM 784 C CA . LEU A 1 94 ? -5.198 -1.405 17.741 1.00 92.00 94 LEU A CA 1
ATOM 785 C C . LEU A 1 94 ? -5.981 -0.533 16.756 1.00 92.00 94 LEU A C 1
ATOM 787 O O . LEU A 1 94 ? -5.404 0.262 16.014 1.00 92.00 94 LEU A O 1
ATOM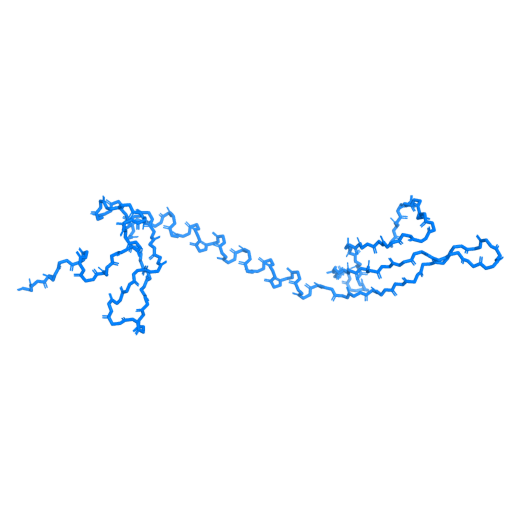 791 N N . GLU A 1 95 ? -7.301 -0.699 16.719 1.00 92.69 95 GLU A N 1
ATOM 792 C CA . GLU A 1 95 ? -8.181 0.026 15.811 1.00 92.69 95 GLU A CA 1
ATOM 793 C C . GLU A 1 95 ? -9.586 0.133 16.399 1.00 92.69 95 GLU A C 1
ATOM 795 O O . GLU A 1 95 ? -10.034 -0.771 17.095 1.00 92.69 95 GLU A O 1
ATOM 800 N N . VAL A 1 96 ? -10.279 1.228 16.085 1.00 93.69 96 VAL A N 1
ATOM 801 C CA . VAL A 1 96 ? -11.699 1.451 16.388 1.00 93.69 96 VAL A CA 1
ATOM 802 C C . VAL A 1 96 ? -12.382 2.121 15.198 1.00 93.69 96 VAL A C 1
ATOM 804 O O . VAL A 1 96 ? -11.713 2.787 14.400 1.00 93.69 96 VAL A O 1
ATOM 807 N N . ASN A 1 97 ? -13.698 1.978 15.063 1.00 94.94 97 ASN A N 1
ATOM 808 C CA . ASN A 1 97 ? -14.490 2.804 14.150 1.00 94.94 97 ASN A CA 1
ATOM 809 C C . ASN A 1 97 ? -15.135 4.001 14.869 1.00 94.94 97 ASN A C 1
ATOM 811 O O . ASN A 1 97 ? -15.148 4.082 16.096 1.00 94.94 97 ASN A O 1
ATOM 815 N N . ASN A 1 98 ? -15.695 4.932 14.091 1.00 94.00 98 ASN A N 1
ATOM 816 C CA . ASN A 1 98 ? -16.329 6.134 14.640 1.00 94.00 98 ASN A CA 1
ATOM 817 C C . ASN A 1 98 ? -17.548 5.810 15.511 1.00 94.00 98 ASN A C 1
ATOM 819 O O . ASN A 1 98 ? -17.732 6.452 16.540 1.00 94.00 98 ASN A O 1
ATOM 823 N N . ALA A 1 99 ? -18.342 4.798 15.144 1.00 95.00 99 ALA A N 1
ATOM 824 C CA . ALA A 1 99 ? -19.498 4.401 15.940 1.00 95.00 99 ALA A CA 1
ATOM 825 C C . ALA A 1 99 ? -19.095 3.968 17.356 1.00 95.00 99 ALA A C 1
ATOM 827 O O . ALA A 1 99 ? -19.750 4.353 18.318 1.00 95.00 99 ALA A O 1
ATOM 828 N N . TYR A 1 100 ? -17.983 3.243 17.518 1.00 93.88 100 TYR A N 1
ATOM 829 C CA . TYR A 1 100 ? -17.501 2.861 18.845 1.00 93.88 100 TYR A CA 1
ATOM 830 C C . TYR A 1 100 ? -17.032 4.067 19.670 1.00 93.88 100 TYR A C 1
ATOM 832 O O . TYR A 1 100 ? -17.340 4.158 20.861 1.00 93.88 100 TYR A O 1
ATOM 840 N N . CYS A 1 101 ? -16.357 5.033 19.037 1.00 92.75 101 CYS A N 1
ATOM 841 C CA . CYS A 1 101 ? -16.022 6.307 19.679 1.00 92.75 101 CYS A CA 1
ATOM 842 C C . CYS A 1 101 ? -17.289 7.035 20.164 1.00 92.75 101 CYS A C 1
ATOM 844 O O . CYS A 1 101 ? -17.360 7.470 21.309 1.00 92.75 101 CYS A O 1
ATOM 846 N N . GLU A 1 102 ? -18.323 7.121 19.323 1.00 93.25 102 GLU A N 1
ATOM 847 C CA . GLU A 1 102 ? -19.596 7.768 19.664 1.00 93.25 102 GLU A CA 1
ATOM 848 C C . GLU A 1 102 ? -20.358 7.035 20.779 1.00 93.25 102 GLU A C 1
ATOM 850 O O . GLU A 1 102 ? -20.908 7.679 21.671 1.00 93.25 102 GLU A O 1
ATOM 855 N N . MET A 1 103 ? -20.370 5.699 20.758 1.00 91.56 103 MET A N 1
ATOM 856 C CA . MET A 1 103 ? -21.042 4.868 21.763 1.00 91.56 103 MET A CA 1
ATOM 857 C C . MET A 1 103 ? -20.395 4.985 23.144 1.00 91.56 103 MET A C 1
ATOM 859 O O . MET A 1 103 ? -21.097 5.037 24.153 1.00 91.56 103 MET A O 1
ATOM 863 N N . THR A 1 104 ? -19.064 5.002 23.189 1.00 91.50 104 THR A N 1
ATOM 864 C CA . THR A 1 104 ? -18.299 5.034 24.443 1.00 91.50 104 THR A CA 1
ATOM 865 C C . THR A 1 104 ? -18.054 6.458 24.947 1.00 91.50 104 THR A C 1
ATOM 867 O O . THR A 1 104 ? -17.836 6.660 26.140 1.00 91.50 104 THR A O 1
ATOM 870 N N . GLY A 1 105 ? -18.114 7.453 24.058 1.00 91.88 105 GLY A N 1
ATOM 871 C CA . GLY A 1 105 ? -17.840 8.859 24.353 1.00 91.88 105 GLY A CA 1
ATOM 872 C C . GLY A 1 105 ? -16.354 9.226 24.365 1.00 91.88 105 GLY A C 1
ATOM 873 O O . GLY A 1 105 ? -16.032 10.387 24.619 1.00 91.88 105 GLY A O 1
ATOM 874 N N . TYR A 1 106 ? -15.461 8.274 24.086 1.00 92.44 106 TYR A N 1
ATOM 875 C CA . TYR A 1 106 ? -14.021 8.508 23.993 1.00 92.44 106 TYR A CA 1
ATOM 876 C C . TYR A 1 106 ? -13.597 8.852 22.566 1.00 92.44 106 TYR A C 1
ATOM 878 O O . TYR A 1 106 ? -14.176 8.393 21.579 1.00 92.44 106 TYR A O 1
ATOM 886 N N . THR A 1 107 ? -12.538 9.645 22.451 1.00 94.00 107 THR A N 1
ATOM 887 C CA . THR A 1 107 ? -11.859 9.865 21.171 1.00 94.00 107 THR A CA 1
ATOM 888 C C . THR A 1 107 ? -11.090 8.619 20.740 1.00 94.00 107 THR A C 1
ATOM 890 O O . THR A 1 107 ? -10.739 7.763 21.554 1.00 94.00 107 THR A O 1
ATOM 893 N N . ARG A 1 108 ? -10.785 8.520 19.441 1.00 92.44 108 ARG A N 1
ATOM 894 C CA . ARG A 1 108 ? -9.973 7.420 18.905 1.00 92.44 108 ARG A CA 1
ATOM 895 C C . ARG A 1 108 ? -8.620 7.345 19.611 1.00 92.44 108 ARG A C 1
ATOM 897 O O . ARG A 1 108 ? -8.168 6.258 19.939 1.00 92.44 108 ARG A O 1
ATOM 904 N N . GLU A 1 109 ? -7.983 8.486 19.827 1.00 93.69 109 GLU A N 1
ATOM 905 C CA . GLU A 1 109 ? -6.660 8.589 20.437 1.00 93.69 109 GLU A CA 1
ATOM 906 C C . GLU A 1 109 ? -6.675 8.080 21.881 1.00 93.69 109 GLU A C 1
ATOM 908 O O . GLU A 1 109 ? -5.822 7.279 22.246 1.00 93.69 109 GLU A O 1
ATOM 913 N N . GLU A 1 110 ? -7.687 8.458 22.668 1.00 92.00 110 GLU A N 1
ATOM 914 C CA . GLU A 1 110 ? -7.871 7.943 24.030 1.00 92.00 110 GLU A CA 1
ATOM 915 C C . GLU A 1 110 ? -8.121 6.431 24.030 1.00 92.00 110 GLU A C 1
ATOM 917 O O . GLU A 1 110 ? -7.524 5.715 24.831 1.00 92.00 110 GLU A O 1
ATOM 922 N N . LEU A 1 111 ? -8.958 5.932 23.110 1.00 91.38 111 LEU A N 1
ATOM 923 C CA . LEU A 1 111 ? -9.251 4.502 22.984 1.00 91.38 111 LEU A CA 1
ATOM 924 C C . LEU A 1 111 ? -7.999 3.677 22.642 1.00 91.38 111 LEU A C 1
ATOM 926 O O . LEU A 1 111 ? -7.841 2.575 23.151 1.00 91.38 111 LEU A O 1
ATOM 930 N N . LEU A 1 112 ? -7.087 4.197 21.819 1.00 91.06 112 LEU A N 1
ATOM 931 C CA . LEU A 1 112 ? -5.845 3.499 21.456 1.00 91.06 112 LEU A CA 1
ATOM 932 C C . LEU A 1 112 ? -4.808 3.461 22.595 1.00 91.06 112 LEU A C 1
ATOM 934 O O . LEU A 1 112 ? -3.875 2.661 22.546 1.00 91.06 112 LEU A O 1
ATOM 938 N N . GLU A 1 113 ? -4.957 4.304 23.618 1.00 88.12 113 GLU A N 1
ATOM 939 C CA . GLU A 1 113 ? -4.075 4.336 24.793 1.00 88.12 113 GLU A CA 1
ATOM 940 C C . GLU A 1 113 ? -4.607 3.513 25.976 1.00 88.12 113 GLU A C 1
ATOM 942 O O . GLU A 1 113 ? -3.896 3.313 26.967 1.00 88.12 113 GLU A O 1
ATOM 947 N N . ILE A 1 114 ? -5.841 3.011 25.887 1.00 82.19 114 ILE A N 1
ATOM 948 C CA . ILE A 1 114 ? -6.485 2.236 26.950 1.00 82.19 114 ILE A CA 1
ATOM 949 C C . ILE A 1 114 ? -6.652 0.759 26.580 1.00 82.19 114 ILE A C 1
ATOM 951 O O . ILE A 1 114 ? -6.707 0.345 25.425 1.00 82.19 114 ILE A O 1
ATOM 955 N N . CYS A 1 115 ? -6.718 -0.064 27.622 1.00 77.56 115 CYS A N 1
ATOM 956 C CA . CYS A 1 115 ? -7.041 -1.484 27.538 1.00 77.56 115 CYS A CA 1
ATOM 957 C C . CYS A 1 115 ? -8.554 -1.654 27.344 1.00 77.56 115 CYS A C 1
ATOM 959 O O . CYS A 1 115 ? -9.330 -1.008 28.052 1.00 77.56 115 CYS A O 1
ATOM 961 N N . ILE A 1 116 ? -8.981 -2.555 26.448 1.00 77.38 116 ILE A N 1
ATOM 962 C CA . ILE A 1 116 ? -10.411 -2.793 26.174 1.00 77.38 116 ILE A CA 1
ATOM 963 C C . ILE A 1 116 ? -11.208 -3.155 27.439 1.00 77.38 116 ILE A C 1
ATOM 965 O O . ILE A 1 116 ? -12.332 -2.693 27.612 1.00 77.38 116 ILE A O 1
ATOM 969 N N . ALA A 1 117 ? -10.592 -3.881 28.380 1.00 74.50 117 ALA A N 1
ATOM 970 C CA . ALA A 1 117 ? -11.215 -4.267 29.648 1.00 74.50 117 ALA A CA 1
ATOM 971 C C . ALA A 1 117 ? -11.483 -3.081 30.596 1.00 74.50 117 ALA A C 1
ATOM 973 O O . ALA A 1 117 ? -12.205 -3.231 31.575 1.00 74.50 117 ALA A O 1
ATOM 974 N N . ASN A 1 118 ? -10.902 -1.907 30.325 1.00 71.50 118 ASN A N 1
ATOM 975 C CA . ASN A 1 118 ? -11.190 -0.677 31.066 1.00 71.50 118 ASN A CA 1
ATOM 976 C C . ASN A 1 118 ? -12.325 0.145 30.429 1.00 71.50 118 ASN A C 1
ATOM 978 O O . ASN A 1 118 ? -12.769 1.117 31.039 1.00 71.50 118 ASN A O 1
ATOM 982 N N . VAL A 1 119 ? -12.761 -0.208 29.215 1.00 73.38 119 VAL A N 1
ATOM 983 C CA . VAL A 1 119 ? -13.849 0.463 28.481 1.00 73.38 119 VAL A CA 1
ATOM 984 C C . VAL A 1 119 ? -15.153 -0.303 28.653 1.00 73.38 119 VAL A C 1
ATOM 986 O O . VAL A 1 119 ? -16.187 0.287 28.959 1.00 73.38 119 VAL A O 1
ATOM 989 N N . GLU A 1 120 ? -15.097 -1.624 28.502 1.00 68.12 120 GLU A N 1
ATOM 990 C CA . GLU A 1 120 ? -16.242 -2.502 28.714 1.00 68.12 120 GLU A CA 1
ATOM 991 C C . GLU A 1 120 ? -16.325 -2.888 30.195 1.00 68.12 120 GLU A C 1
ATOM 993 O O . GLU A 1 120 ? -15.534 -3.684 30.700 1.00 68.12 120 GLU A O 1
ATOM 998 N N . VAL A 1 121 ? -17.278 -2.297 30.919 1.00 60.59 121 VAL A N 1
ATOM 999 C CA . VAL A 1 121 ? -17.621 -2.735 32.279 1.00 60.59 121 VAL A CA 1
ATOM 1000 C C . VAL A 1 121 ? -18.195 -4.150 32.186 1.00 60.59 121 VAL A C 1
ATOM 1002 O O . VAL A 1 121 ? -19.078 -4.378 31.363 1.00 60.59 121 VAL A O 1
ATOM 1005 N N . GLU A 1 122 ? -17.721 -5.087 33.019 1.00 54.69 122 GLU A N 1
ATOM 1006 C CA . GLU A 1 122 ? -18.295 -6.438 33.112 1.00 54.69 122 GLU A CA 1
ATOM 1007 C C . GLU A 1 122 ? -19.825 -6.350 33.241 1.00 54.69 122 GLU A C 1
ATOM 1009 O O . GLU A 1 122 ? -20.345 -5.938 34.285 1.00 54.69 122 GLU A O 1
ATOM 1014 N N . GLU A 1 123 ? -20.556 -6.768 32.202 1.00 44.84 123 GLU A N 1
ATOM 1015 C CA . GLU A 1 123 ? -21.970 -7.096 32.351 1.00 44.84 123 GLU A CA 1
ATOM 1016 C C . GLU A 1 123 ? -22.046 -8.319 33.266 1.00 44.84 123 GLU A C 1
ATOM 1018 O O . GLU A 1 123 ? -21.861 -9.467 32.858 1.00 44.84 123 GLU A O 1
ATOM 1023 N N . THR A 1 124 ? -22.247 -8.054 34.554 1.00 37.62 124 THR A N 1
ATOM 1024 C CA . THR A 1 124 ? -22.628 -9.087 35.507 1.00 37.62 124 THR A CA 1
ATOM 1025 C C . THR A 1 124 ? -24.062 -9.501 35.160 1.00 37.62 124 THR A C 1
ATOM 1027 O O . THR A 1 124 ? -24.928 -8.625 35.122 1.00 37.62 124 THR A O 1
ATOM 1030 N N . PRO A 1 125 ? -24.318 -10.788 34.855 1.00 50.97 125 PRO A N 1
ATOM 1031 C CA . PRO A 1 125 ? -25.652 -11.262 34.491 1.00 50.97 125 PRO A CA 1
ATOM 1032 C C . PRO A 1 125 ? -26.662 -11.162 35.641 1.00 50.97 125 PRO A C 1
ATOM 1034 O O . PRO A 1 125 ? -26.247 -11.221 36.824 1.00 50.97 125 PRO A O 1
#

Secondary structure (DSSP, 8-state):
---------TT-EEEEEEEEE-TTS-EEEEEEEEEEEE-TTSPEEEEE--EE-HHHHHHHHHHHHHHHHHHHHHHH-SS--EEE-TTSTT-BEEEE-HHHHHHH---HHHHHHSBGGGTS-----

Sequence (125 aa):
MVARSQEFAVGENFEIEYRIQDAQRNWHWFYDPSISRQLEDDEIIIEGLDIDITERKQIEENLREAKQLYQTILNNTLEGFWIVDAQDKSASILEVNNAYCEMTGYTREELLEICIANVEVEETP

Solvent-accessible surface area (backbone atoms only — not comparable to full-atom values): 7486 Å² total; per-residue (Å²): 136,83,78,74,85,68,86,77,58,77,71,42,78,46,76,46,77,48,76,48,70,52,97,87,68,50,77,40,35,31,38,31,59,30,34,32,42,66,48,99,84,76,46,76,46,78,53,68,47,86,39,80,40,40,68,60,53,51,53,53,48,53,51,50,52,51,52,52,51,51,53,50,50,44,69,69,40,80,62,61,42,73,41,56,38,84,86,44,92,60,32,40,31,74,46,70,28,60,32,31,27,64,74,72,71,45,53,68,71,59,46,50,75,35,39,49,76,80,71,53,74,84,82,75,130

Foldseek 3Di:
DPPPDPPQDAFDWDWDWDWDQDPVRDIWIWIKTWHWHQDPVRDIDIDIDTDTCRVVVVVVVVVVVVVVVVLVCLAPDLDKDWQFDPVDPLRATPDIGPNNCVVQVHDRVVSNVHRPCVSDDPPDD